Protein AF-A0A397GH03-F1 (afdb_monomer_lite)

pLDDT: mean 83.08, std 18.42, range [28.7, 97.62]

InterPro domains:
  IPR001619 Sec1-like protein [PF00995] (35-137)
  IPR001619 Sec1-like protein [PTHR11679] (26-141)
  IPR036045 Sec1-like superfamily [SSF56815] (15-142)
  IPR043154 Sec1-like, domain 1 [G3DSA:3.40.50.2060] (3-144)

Organism: NCBI:txid1348612

Radius of gyration: 18.85 Å; chains: 1; bounding box: 42×38×73 Å

Structure (mmCIF, N/CA/C/O backbone):
data_AF-A0A397GH03-F1
#
_entry.id   AF-A0A397GH03-F1
#
loop_
_atom_site.group_PDB
_atom_site.id
_atom_site.type_symbol
_atom_site.label_atom_id
_atom_site.label_alt_id
_atom_site.label_comp_id
_atom_site.label_asym_id
_atom_site.label_entity_id
_atom_site.label_seq_id
_atom_site.pdbx_PDB_ins_code
_atom_site.Cartn_x
_atom_site.Cartn_y
_atom_site.Cartn_z
_atom_site.occupancy
_atom_site.B_iso_or_equiv
_atom_site.auth_seq_id
_atom_site.auth_comp_id
_atom_site.auth_asym_id
_atom_site.auth_atom_id
_atom_site.pdbx_PDB_model_num
ATOM 1 N N . MET A 1 1 ? 14.152 -18.387 -52.494 1.00 43.72 1 MET A N 1
ATOM 2 C CA . MET A 1 1 ? 14.933 -18.529 -51.247 1.00 43.72 1 MET A CA 1
ATOM 3 C C . MET A 1 1 ? 15.418 -17.149 -50.838 1.00 43.72 1 MET A C 1
ATOM 5 O O . MET A 1 1 ? 15.854 -16.416 -51.713 1.00 43.72 1 MET A O 1
ATOM 9 N N . ASN A 1 2 ? 15.323 -16.851 -49.538 1.00 43.22 2 ASN A N 1
ATOM 10 C CA . ASN A 1 2 ? 15.754 -15.639 -48.820 1.00 43.22 2 ASN A CA 1
ATOM 11 C C . ASN A 1 2 ? 14.809 -14.429 -48.898 1.00 43.22 2 ASN A C 1
ATOM 13 O O . ASN A 1 2 ? 14.760 -13.742 -49.908 1.00 43.22 2 ASN A O 1
ATOM 17 N N . HIS A 1 3 ? 14.101 -14.147 -47.797 1.00 43.22 3 HIS A N 1
ATOM 18 C CA . HIS A 1 3 ? 14.391 -12.996 -46.924 1.00 43.22 3 HIS A CA 1
ATOM 19 C C . HIS A 1 3 ? 13.318 -12.898 -45.819 1.00 43.22 3 HIS A C 1
ATOM 21 O O . HIS A 1 3 ? 12.361 -12.131 -45.912 1.00 43.22 3 HIS A O 1
ATOM 27 N N . LEU A 1 4 ? 13.471 -13.688 -44.751 1.00 48.03 4 LEU A N 1
ATOM 28 C CA . LEU A 1 4 ? 12.832 -13.369 -43.474 1.00 48.03 4 LEU A CA 1
ATOM 29 C C . LEU A 1 4 ? 13.600 -12.179 -42.892 1.00 48.03 4 LEU A C 1
ATOM 31 O O . LEU A 1 4 ? 14.726 -12.332 -42.423 1.00 48.03 4 LEU A O 1
ATOM 35 N N . GLY A 1 5 ? 13.006 -10.989 -42.972 1.00 44.66 5 GLY A N 1
ATOM 36 C CA . GLY A 1 5 ? 13.469 -9.827 -42.226 1.00 44.66 5 GLY A CA 1
ATOM 37 C C . GLY A 1 5 ? 13.263 -10.096 -40.742 1.00 44.66 5 GLY A C 1
ATOM 38 O O . GLY A 1 5 ? 12.172 -9.898 -40.219 1.00 44.66 5 GLY A O 1
ATOM 39 N N . SER A 1 6 ? 14.302 -10.598 -40.079 1.00 47.41 6 SER A N 1
ATOM 40 C CA . SER A 1 6 ? 14.350 -10.731 -38.629 1.00 47.41 6 SER A CA 1
ATOM 41 C C . SER A 1 6 ? 14.351 -9.334 -38.015 1.00 47.41 6 SER A C 1
ATOM 43 O O . SER A 1 6 ? 15.405 -8.723 -37.841 1.00 47.41 6 SER A O 1
ATOM 45 N N . THR A 1 7 ? 13.177 -8.817 -37.664 1.00 44.91 7 THR A N 1
ATOM 46 C CA . THR A 1 7 ? 13.050 -7.680 -36.751 1.00 44.91 7 THR A CA 1
ATOM 47 C C . THR A 1 7 ? 13.431 -8.148 -35.345 1.00 44.91 7 THR A C 1
ATOM 49 O O . THR A 1 7 ? 12.574 -8.352 -34.490 1.00 44.91 7 THR A O 1
A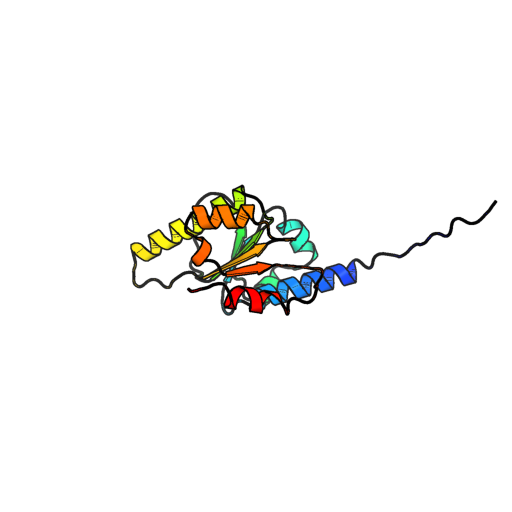TOM 52 N N . ASN A 1 8 ? 14.728 -8.345 -35.097 1.00 52.84 8 ASN A N 1
ATOM 53 C CA . ASN A 1 8 ? 15.263 -8.475 -33.743 1.00 52.84 8 ASN A CA 1
ATOM 54 C C . ASN A 1 8 ? 15.308 -7.078 -33.113 1.00 52.84 8 ASN A C 1
ATOM 56 O O . ASN A 1 8 ? 16.375 -6.508 -32.897 1.00 52.84 8 ASN A O 1
ATOM 60 N N . SER A 1 9 ? 14.138 -6.499 -32.844 1.00 62.84 9 SER A N 1
ATOM 61 C CA . SER A 1 9 ? 14.039 -5.392 -31.900 1.00 62.84 9 SER A CA 1
ATOM 62 C C . SER A 1 9 ? 14.263 -5.981 -30.510 1.00 62.84 9 SER A C 1
ATOM 64 O O . SER A 1 9 ? 13.351 -6.548 -29.906 1.00 62.84 9 SER A O 1
ATOM 66 N N . THR A 1 10 ? 15.500 -5.930 -30.028 1.00 68.81 10 THR A N 1
ATOM 67 C CA . THR A 1 10 ? 15.831 -6.342 -28.667 1.00 68.81 10 THR A CA 1
ATOM 68 C C . THR A 1 10 ? 15.096 -5.426 -27.689 1.00 68.81 10 THR A C 1
ATOM 70 O O . THR A 1 10 ? 15.307 -4.216 -27.655 1.00 68.81 10 THR A O 1
ATOM 73 N N . LEU A 1 11 ? 14.176 -5.993 -26.907 1.00 73.56 11 LEU A N 1
ATOM 74 C CA . LEU A 1 11 ? 13.492 -5.262 -25.843 1.00 73.56 11 LEU A CA 1
ATOM 75 C C . LEU A 1 11 ? 14.515 -4.890 -24.763 1.00 73.56 11 LEU A C 1
ATOM 77 O O . LEU A 1 11 ? 15.105 -5.770 -24.133 1.00 73.56 11 LEU A O 1
ATOM 81 N N . ASN A 1 12 ? 14.725 -3.591 -24.537 1.00 79.94 12 ASN A N 1
ATOM 82 C CA . ASN A 1 12 ? 15.615 -3.114 -23.482 1.00 79.94 12 ASN A CA 1
ATOM 83 C C . ASN A 1 12 ? 14.930 -3.242 -22.111 1.00 79.94 12 ASN A C 1
ATOM 85 O O . ASN A 1 12 ? 14.242 -2.338 -21.633 1.00 79.94 12 ASN A O 1
ATOM 89 N N . VAL A 1 13 ? 15.126 -4.398 -21.476 1.00 83.75 13 VAL A N 1
ATOM 90 C CA . VAL A 1 13 ? 14.592 -4.702 -20.140 1.00 83.75 13 VAL A CA 1
ATOM 91 C C . VAL A 1 13 ? 15.175 -3.770 -19.070 1.00 83.75 13 VAL A C 1
ATOM 93 O O . VAL A 1 13 ? 14.505 -3.495 -18.077 1.00 83.75 13 VAL A O 1
ATOM 96 N N . THR A 1 14 ? 16.384 -3.236 -19.273 1.00 86.38 14 THR A N 1
ATOM 97 C CA . THR A 1 14 ? 17.004 -2.269 -18.355 1.00 86.38 14 THR A CA 1
ATOM 98 C C . THR A 1 14 ? 16.189 -0.985 -18.295 1.00 86.38 14 THR A C 1
ATOM 100 O O . THR A 1 14 ? 15.802 -0.574 -17.205 1.00 86.38 14 THR A O 1
ATOM 103 N N . THR A 1 15 ? 15.808 -0.427 -19.447 1.00 86.94 15 THR A N 1
ATOM 104 C CA . THR A 1 15 ? 14.966 0.778 -19.499 1.00 86.94 15 THR A CA 1
ATOM 105 C C . THR A 1 15 ? 13.609 0.552 -18.833 1.00 86.94 15 THR A C 1
ATOM 107 O O . THR A 1 15 ? 13.132 1.412 -18.097 1.00 86.94 15 THR A O 1
ATOM 110 N N . LEU A 1 16 ? 12.991 -0.620 -19.020 1.00 85.25 16 LEU A N 1
ATOM 111 C CA . LEU A 1 16 ? 11.733 -0.958 -18.340 1.00 85.25 16 LEU A CA 1
ATOM 112 C C . LEU A 1 16 ? 11.896 -1.016 -16.816 1.00 85.25 16 LEU A C 1
ATOM 114 O O . LEU A 1 16 ? 11.037 -0.520 -16.087 1.00 85.25 16 LEU A O 1
ATOM 118 N N . ARG A 1 17 ? 13.001 -1.592 -16.327 1.00 87.19 17 ARG A N 1
ATOM 119 C CA . ARG A 1 17 ? 13.314 -1.623 -14.891 1.00 87.19 17 ARG A CA 1
ATOM 120 C C . ARG A 1 17 ? 13.557 -0.226 -14.335 1.00 87.19 17 ARG A C 1
ATOM 122 O O . ARG A 1 17 ? 13.065 0.072 -13.253 1.00 87.19 17 ARG A O 1
ATOM 129 N N . GLU A 1 18 ? 14.276 0.627 -15.058 1.00 88.56 18 GLU A N 1
ATOM 130 C CA . GLU A 1 18 ? 14.531 2.013 -14.651 1.00 88.56 18 GLU A CA 1
ATOM 131 C C . GLU A 1 18 ? 13.237 2.831 -14.579 1.00 88.56 18 GLU A C 1
ATOM 133 O O . GLU A 1 18 ? 13.017 3.540 -13.597 1.00 88.56 18 GLU A O 1
ATOM 138 N N . LEU A 1 19 ? 12.347 2.681 -15.566 1.00 88.25 19 LEU A N 1
ATOM 139 C CA . LEU A 1 19 ? 11.025 3.312 -15.553 1.00 88.25 19 LEU A CA 1
ATOM 140 C C . LEU A 1 19 ? 10.191 2.830 -14.364 1.00 88.25 19 LEU A C 1
ATOM 142 O O . LEU A 1 19 ? 9.667 3.648 -13.613 1.00 88.25 19 LEU A O 1
ATOM 146 N N . ALA A 1 20 ? 10.117 1.516 -14.142 1.00 88.06 20 ALA A N 1
ATOM 147 C CA . ALA A 1 20 ? 9.364 0.962 -13.022 1.00 88.06 20 ALA A CA 1
ATOM 148 C C . ALA A 1 20 ? 9.938 1.390 -11.664 1.00 88.06 20 ALA A C 1
ATOM 150 O O . ALA A 1 20 ? 9.177 1.702 -10.749 1.00 88.06 20 ALA A O 1
ATOM 151 N N . ARG A 1 21 ? 11.271 1.456 -11.537 1.00 90.50 21 ARG A N 1
ATOM 152 C CA . ARG A 1 21 ? 11.940 1.955 -10.331 1.00 90.50 21 ARG A CA 1
ATOM 153 C C . ARG A 1 21 ? 11.576 3.412 -10.076 1.00 90.50 21 ARG A C 1
ATOM 155 O O . ARG A 1 21 ? 11.206 3.739 -8.957 1.00 90.50 21 ARG A O 1
ATOM 162 N N . LYS A 1 22 ? 11.644 4.259 -11.103 1.00 90.56 22 LYS A N 1
ATOM 163 C CA . LYS A 1 22 ? 11.319 5.685 -10.997 1.00 90.56 22 LYS A CA 1
ATOM 164 C C . LYS A 1 22 ? 9.860 5.923 -10.605 1.00 90.56 22 LYS A C 1
ATOM 166 O O . LYS A 1 22 ? 9.586 6.785 -9.775 1.00 90.56 22 LYS A O 1
ATOM 171 N N . GLU A 1 23 ? 8.930 5.173 -11.190 1.00 89.19 23 GLU A N 1
ATOM 172 C CA . GLU A 1 23 ? 7.509 5.266 -10.835 1.00 89.19 23 GLU A CA 1
ATOM 173 C C . GLU A 1 23 ? 7.266 4.786 -9.397 1.00 89.19 23 GLU A C 1
ATOM 175 O O . GLU A 1 23 ? 6.565 5.453 -8.639 1.00 89.19 23 GLU A O 1
ATOM 180 N N . LEU A 1 24 ? 7.907 3.687 -8.979 1.00 90.69 24 LEU A N 1
ATOM 181 C CA . LEU A 1 24 ? 7.832 3.210 -7.598 1.00 90.69 24 LEU A CA 1
ATOM 182 C C . LEU A 1 24 ? 8.345 4.259 -6.605 1.00 90.69 24 LEU A C 1
ATOM 184 O O . LEU A 1 24 ? 7.648 4.568 -5.643 1.00 90.69 24 LEU A O 1
ATOM 188 N N . THR A 1 25 ? 9.532 4.826 -6.832 1.00 92.44 25 THR A N 1
ATOM 189 C CA . THR A 1 25 ? 10.090 5.850 -5.937 1.00 92.44 25 THR A CA 1
ATOM 190 C C . THR A 1 25 ? 9.225 7.106 -5.926 1.00 92.44 25 THR A C 1
ATOM 192 O O . THR A 1 25 ? 8.951 7.638 -4.859 1.00 92.44 25 THR A O 1
ATOM 195 N N . SER A 1 26 ? 8.687 7.520 -7.081 1.00 90.56 26 SER A N 1
ATOM 196 C CA . SER A 1 26 ? 7.752 8.650 -7.162 1.00 90.56 26 SER A CA 1
ATOM 197 C C . SER A 1 26 ? 6.479 8.420 -6.346 1.00 90.56 26 SER A C 1
ATOM 199 O O . SER A 1 26 ? 5.942 9.367 -5.773 1.00 90.56 26 SER A O 1
ATOM 201 N N . VAL A 1 27 ? 5.977 7.185 -6.304 1.00 89.88 27 VAL A N 1
ATOM 202 C CA . VAL A 1 27 ? 4.829 6.817 -5.471 1.00 89.88 27 VAL A CA 1
ATOM 203 C C . VAL A 1 27 ? 5.177 6.882 -3.992 1.00 89.88 27 VAL A C 1
ATOM 205 O O . VAL A 1 27 ? 4.421 7.471 -3.222 1.00 89.88 27 VAL A O 1
ATOM 208 N N . LEU A 1 28 ? 6.323 6.337 -3.591 1.00 92.88 28 LEU A N 1
ATOM 209 C CA . LEU A 1 28 ? 6.756 6.397 -2.196 1.00 92.88 28 LEU A CA 1
ATOM 210 C C . LEU A 1 28 ? 6.976 7.849 -1.742 1.00 92.88 28 LEU A C 1
ATOM 212 O O . LEU A 1 28 ? 6.506 8.220 -0.671 1.00 92.88 28 LEU A O 1
ATOM 216 N N . ASP A 1 29 ? 7.581 8.685 -2.588 1.00 92.88 29 ASP A N 1
ATOM 217 C CA . ASP A 1 29 ? 7.846 10.102 -2.307 1.00 92.88 29 ASP A CA 1
ATOM 218 C C . ASP A 1 29 ? 6.585 10.975 -2.271 1.00 92.88 29 ASP A C 1
ATOM 220 O O . ASP A 1 29 ? 6.590 12.047 -1.658 1.00 92.88 29 ASP A O 1
ATOM 224 N N . SER A 1 30 ? 5.488 10.531 -2.901 1.00 88.94 30 SER A N 1
ATOM 225 C CA . SER A 1 30 ? 4.203 11.244 -2.851 1.00 88.94 30 SER A CA 1
ATOM 226 C C . SER A 1 30 ? 3.630 11.322 -1.432 1.00 88.94 30 SER A C 1
ATOM 228 O O . SER A 1 30 ? 2.884 12.248 -1.111 1.00 88.94 30 SER A O 1
ATOM 230 N N . VAL A 1 31 ? 4.041 10.397 -0.562 1.00 90.12 31 VAL A N 1
ATOM 231 C CA . VAL A 1 31 ? 3.642 10.331 0.840 1.00 90.12 31 VAL A CA 1
ATOM 232 C C . VAL A 1 31 ? 4.847 10.682 1.703 1.00 90.12 31 VAL A C 1
ATOM 234 O O . VAL A 1 31 ? 5.868 9.998 1.695 1.00 90.12 31 VAL A O 1
ATOM 237 N N . ARG A 1 32 ? 4.760 11.744 2.501 1.00 90.25 32 ARG A N 1
ATOM 238 C CA . ARG A 1 32 ? 5.890 12.186 3.337 1.00 90.25 32 ARG A CA 1
ATOM 239 C C . ARG A 1 32 ? 5.997 11.366 4.627 1.00 90.25 32 ARG A C 1
ATOM 241 O O . ARG A 1 32 ? 5.044 10.731 5.057 1.00 90.25 32 ARG A O 1
ATOM 248 N N . GLY A 1 33 ? 7.173 11.378 5.254 1.00 93.38 33 GLY A N 1
ATOM 249 C CA . GLY A 1 33 ? 7.393 10.774 6.575 1.00 93.38 33 GLY A CA 1
ATOM 250 C C . GLY A 1 33 ? 7.598 9.256 6.568 1.00 93.38 33 GLY A C 1
ATOM 251 O O . GLY A 1 33 ? 7.867 8.651 5.533 1.00 93.38 33 GLY A O 1
ATOM 252 N N . LYS A 1 34 ? 7.505 8.640 7.748 1.00 96.25 34 LYS A N 1
ATOM 253 C CA . LYS A 1 34 ? 7.666 7.192 7.938 1.00 96.25 34 LYS A CA 1
ATOM 254 C C . LYS A 1 34 ? 6.388 6.474 7.528 1.00 96.25 34 LYS A C 1
ATOM 256 O O . LYS A 1 34 ? 5.306 6.874 7.958 1.00 96.25 34 LYS A O 1
ATOM 261 N N . LYS A 1 35 ? 6.503 5.431 6.710 1.00 96.25 35 LYS A N 1
ATOM 262 C CA . LYS A 1 35 ? 5.340 4.726 6.161 1.00 96.25 35 LYS A CA 1
ATOM 263 C C . LYS A 1 35 ? 5.478 3.212 6.212 1.00 96.25 35 LYS A C 1
ATOM 265 O O . LYS A 1 35 ? 6.580 2.662 6.154 1.00 96.25 35 LYS A O 1
ATOM 270 N N . CYS A 1 36 ? 4.330 2.561 6.326 1.00 97.25 36 CYS A N 1
ATOM 271 C CA . CYS A 1 36 ? 4.165 1.124 6.209 1.00 97.25 36 CYS A CA 1
ATOM 272 C C . CYS A 1 36 ? 3.768 0.789 4.770 1.00 97.25 36 CYS A C 1
ATOM 274 O O . CYS A 1 36 ? 2.812 1.357 4.242 1.00 97.25 36 CYS A O 1
ATOM 276 N N . LEU A 1 37 ? 4.491 -0.126 4.134 1.00 96.75 37 LEU A N 1
ATOM 277 C CA . LEU A 1 37 ? 4.185 -0.596 2.788 1.00 96.75 37 LEU A CA 1
ATOM 278 C C . LEU A 1 37 ? 3.488 -1.958 2.861 1.00 96.75 37 LEU A C 1
ATOM 280 O O . LEU A 1 37 ? 4.072 -2.934 3.322 1.00 96.75 37 LEU A O 1
ATOM 284 N N . VAL A 1 38 ? 2.257 -2.042 2.375 1.00 96.94 38 VAL A N 1
ATOM 285 C CA . VAL A 1 38 ? 1.458 -3.268 2.325 1.00 96.94 38 VAL A CA 1
ATOM 286 C C . VAL A 1 38 ? 1.393 -3.760 0.878 1.00 96.94 38 VAL A C 1
ATOM 288 O O . VAL A 1 38 ? 0.850 -3.085 0.003 1.00 96.94 38 VAL A O 1
ATOM 291 N N . LEU A 1 39 ? 1.968 -4.930 0.602 1.00 95.31 39 LEU A N 1
ATOM 292 C CA . LEU A 1 39 ? 2.161 -5.453 -0.755 1.00 95.31 39 LEU A CA 1
ATOM 293 C C . LEU A 1 39 ? 1.325 -6.700 -1.029 1.00 95.31 39 LEU A C 1
ATOM 295 O O . LEU A 1 39 ? 1.288 -7.626 -0.223 1.00 95.31 39 LEU A O 1
ATOM 299 N N . ASP A 1 40 ? 0.753 -6.791 -2.228 1.00 94.75 40 ASP A N 1
ATOM 300 C CA . ASP A 1 40 ? 0.292 -8.072 -2.776 1.00 94.75 40 ASP A CA 1
ATOM 301 C C . ASP A 1 40 ? 1.471 -9.071 -2.833 1.00 94.75 40 ASP A C 1
ATOM 303 O O . ASP A 1 40 ? 2.492 -8.772 -3.468 1.00 94.75 40 ASP A O 1
ATOM 307 N N . PRO A 1 41 ? 1.342 -10.271 -2.230 1.00 93.75 41 PRO A N 1
ATOM 308 C CA . PRO A 1 41 ? 2.387 -11.297 -2.245 1.00 93.75 41 PRO A CA 1
ATOM 309 C C . PRO A 1 41 ? 2.892 -11.675 -3.643 1.00 93.75 41 PRO A C 1
ATOM 311 O O . PRO A 1 41 ? 4.036 -12.082 -3.806 1.00 93.75 41 PRO A O 1
ATOM 314 N N . ASN A 1 42 ? 2.057 -11.541 -4.674 1.00 91.00 42 ASN A N 1
ATOM 315 C CA . ASN A 1 42 ? 2.426 -11.867 -6.051 1.00 91.00 42 ASN A CA 1
ATOM 316 C C . ASN A 1 42 ? 3.131 -10.708 -6.770 1.00 91.00 42 ASN A C 1
ATOM 318 O O . ASN A 1 42 ? 3.708 -10.918 -7.835 1.00 91.00 42 ASN A O 1
ATOM 322 N N . ILE A 1 43 ? 3.076 -9.490 -6.222 1.00 87.62 43 ILE A N 1
ATOM 323 C CA . ILE A 1 43 ? 3.824 -8.332 -6.731 1.00 87.62 43 ILE A CA 1
ATOM 324 C C . ILE A 1 43 ? 5.212 -8.265 -6.090 1.00 87.62 43 ILE A C 1
ATOM 326 O O . ILE A 1 43 ? 6.143 -7.788 -6.733 1.00 87.62 43 ILE A O 1
ATOM 330 N N . SER A 1 44 ? 5.383 -8.764 -4.864 1.00 87.62 44 SER A N 1
ATOM 331 C CA . SER A 1 44 ? 6.646 -8.637 -4.126 1.00 87.62 44 SER A CA 1
ATOM 332 C C . SER A 1 44 ? 7.846 -9.245 -4.856 1.00 87.62 44 SER A C 1
ATOM 334 O O . SER A 1 44 ? 8.910 -8.632 -4.891 1.00 87.62 44 SER A O 1
ATOM 336 N N . SER A 1 45 ? 7.669 -10.399 -5.506 1.00 89.06 45 SER A N 1
ATOM 337 C CA . SER A 1 45 ? 8.729 -11.047 -6.286 1.00 89.06 45 SER A CA 1
ATOM 338 C C . SER A 1 45 ? 9.123 -10.244 -7.540 1.00 89.06 45 SER A C 1
ATOM 340 O O . SER A 1 45 ? 10.308 -9.967 -7.717 1.00 89.06 45 SER A O 1
ATOM 342 N N . PRO A 1 46 ? 8.190 -9.786 -8.397 1.00 88.38 46 PRO A N 1
ATOM 343 C CA . PRO A 1 46 ? 8.517 -8.821 -9.448 1.00 88.38 46 PRO A CA 1
ATOM 344 C C . PRO A 1 46 ? 9.148 -7.523 -8.922 1.00 88.38 46 PRO A C 1
ATOM 346 O O . PRO A 1 46 ? 10.081 -7.001 -9.533 1.00 88.38 46 PRO A O 1
ATOM 349 N N . LEU A 1 47 ? 8.668 -7.012 -7.786 1.00 86.88 47 LEU A N 1
ATOM 350 C CA . LEU A 1 47 ? 9.157 -5.775 -7.179 1.00 86.88 47 LEU A CA 1
ATOM 351 C C . LEU A 1 47 ? 10.613 -5.902 -6.721 1.00 86.88 47 LEU A C 1
ATOM 353 O O . LEU A 1 47 ? 11.390 -4.972 -6.930 1.00 86.88 47 LEU A O 1
ATOM 357 N N . SER A 1 48 ? 11.013 -7.059 -6.184 1.00 88.44 48 SER A N 1
ATOM 358 C CA . SER A 1 48 ? 12.389 -7.295 -5.732 1.00 88.44 48 SER A CA 1
ATOM 359 C C . SER A 1 48 ? 13.411 -7.289 -6.874 1.00 88.44 48 SER A C 1
ATOM 361 O O . SER A 1 48 ? 14.600 -7.111 -6.633 1.00 88.44 48 SER A O 1
ATOM 363 N N . LEU A 1 49 ? 12.973 -7.471 -8.127 1.00 88.12 49 LEU A N 1
ATOM 364 C CA . LEU A 1 49 ? 13.831 -7.328 -9.313 1.00 88.12 49 LEU A CA 1
ATOM 365 C C . LEU A 1 49 ? 14.071 -5.860 -9.698 1.00 88.12 49 LEU A C 1
ATOM 367 O O . LEU A 1 49 ? 14.950 -5.569 -10.513 1.00 88.12 49 LEU A O 1
ATOM 371 N N . ILE A 1 50 ? 13.256 -4.949 -9.168 1.00 87.50 50 ILE A N 1
ATOM 372 C CA . ILE A 1 50 ? 13.234 -3.527 -9.520 1.00 87.50 50 ILE A CA 1
ATOM 373 C C . ILE A 1 50 ? 13.823 -2.693 -8.379 1.00 87.50 50 ILE A C 1
ATOM 375 O O . ILE A 1 50 ? 14.589 -1.762 -8.645 1.00 87.50 50 ILE A O 1
ATOM 379 N N . ALA A 1 51 ? 13.502 -3.040 -7.132 1.00 88.06 51 ALA A N 1
ATOM 380 C CA . ALA A 1 51 ? 13.861 -2.300 -5.933 1.00 88.06 51 ALA A CA 1
ATOM 381 C C . ALA A 1 51 ? 14.314 -3.232 -4.805 1.00 88.06 51 ALA A C 1
ATOM 383 O O . ALA A 1 51 ? 13.626 -4.184 -4.440 1.00 88.06 51 ALA A O 1
ATOM 384 N N . GLU A 1 52 ? 15.464 -2.908 -4.225 1.00 91.00 52 GLU A N 1
ATOM 385 C CA . GLU A 1 52 ? 15.933 -3.513 -2.983 1.00 91.00 52 GLU A CA 1
ATOM 386 C C . GLU A 1 52 ? 15.268 -2.842 -1.776 1.00 91.00 52 GLU A C 1
ATOM 388 O O . GLU A 1 52 ? 14.801 -1.704 -1.850 1.00 91.00 52 GLU A O 1
ATOM 393 N N . PHE A 1 53 ? 15.268 -3.521 -0.629 1.00 89.06 53 PHE A N 1
ATOM 394 C CA . PHE A 1 53 ? 14.706 -2.967 0.605 1.00 89.06 53 PHE A CA 1
ATOM 395 C C . PHE A 1 53 ? 15.416 -1.681 1.068 1.00 89.06 53 PHE A C 1
ATOM 397 O O . PHE A 1 53 ? 14.782 -0.814 1.662 1.00 89.06 53 PHE A O 1
ATOM 404 N N . SER A 1 54 ? 16.713 -1.538 0.776 1.00 93.50 54 SER A N 1
ATOM 405 C CA . SER A 1 54 ? 17.489 -0.309 1.001 1.00 93.50 54 SER A CA 1
ATOM 406 C C . SER A 1 54 ? 16.851 0.891 0.302 1.00 93.50 54 SER A C 1
ATOM 408 O O . SER A 1 54 ? 16.541 1.874 0.962 1.00 93.50 54 SER A O 1
ATOM 410 N N . LEU A 1 55 ? 16.536 0.754 -0.990 1.00 93.56 55 LEU A N 1
ATOM 411 C CA . LEU A 1 55 ? 15.845 1.786 -1.760 1.00 93.56 55 LEU A CA 1
ATOM 412 C C . LEU A 1 55 ? 14.493 2.138 -1.125 1.00 93.56 55 LEU A C 1
ATOM 414 O O . LEU A 1 55 ? 14.183 3.308 -0.947 1.00 93.56 55 LEU A O 1
ATOM 418 N N . LEU A 1 56 ? 13.688 1.141 -0.742 1.00 94.75 56 LEU A N 1
ATOM 419 C CA . LEU A 1 56 ? 12.391 1.400 -0.099 1.00 94.75 56 LEU A CA 1
ATOM 420 C C . LEU A 1 56 ? 12.554 2.208 1.200 1.00 94.75 56 LEU A C 1
ATOM 422 O O . LEU A 1 56 ? 11.794 3.146 1.448 1.00 94.75 56 LEU A O 1
ATOM 426 N N . ARG A 1 57 ? 13.565 1.866 2.005 1.00 95.38 57 ARG A N 1
ATOM 427 C CA . ARG A 1 57 ? 13.886 2.559 3.257 1.00 95.38 57 ARG A CA 1
ATOM 428 C C . ARG A 1 57 ? 14.342 3.997 3.021 1.00 95.38 57 ARG A C 1
ATOM 430 O O . ARG A 1 57 ? 13.899 4.882 3.750 1.00 95.38 57 ARG A O 1
ATOM 437 N N . ASP A 1 58 ? 15.169 4.233 2.006 1.00 95.69 58 ASP A N 1
ATOM 438 C CA . ASP A 1 58 ? 15.627 5.578 1.631 1.00 95.69 58 ASP A CA 1
ATOM 439 C C . ASP A 1 58 ? 14.447 6.492 1.253 1.00 95.69 58 ASP A C 1
ATOM 441 O O . ASP A 1 58 ? 14.481 7.694 1.506 1.00 95.69 58 ASP A O 1
ATOM 445 N N . HIS A 1 59 ? 13.358 5.901 0.749 1.00 96.19 59 HIS A N 1
ATOM 446 C CA . HIS A 1 59 ? 12.086 6.568 0.453 1.00 96.19 59 HIS A CA 1
ATOM 447 C C . HIS A 1 59 ? 11.052 6.476 1.603 1.00 96.19 59 HIS A C 1
ATOM 449 O O . HIS A 1 59 ? 9.845 6.629 1.403 1.00 96.19 59 HIS A O 1
ATOM 455 N N . GLY A 1 60 ? 11.509 6.241 2.839 1.00 95.44 60 GLY A N 1
ATOM 456 C CA . GLY A 1 60 ? 10.711 6.367 4.064 1.00 95.44 60 GLY A CA 1
ATOM 457 C C . GLY A 1 60 ? 9.908 5.130 4.480 1.00 95.44 60 GLY A C 1
ATOM 458 O O . GLY A 1 60 ? 9.143 5.215 5.446 1.00 95.44 60 GLY A O 1
ATOM 459 N N . VAL A 1 61 ? 10.055 3.993 3.791 1.00 97.00 61 VAL A N 1
ATOM 460 C CA . VAL A 1 61 ? 9.407 2.730 4.184 1.00 97.00 61 VAL A CA 1
ATOM 461 C C . VAL A 1 61 ? 10.136 2.121 5.383 1.00 97.00 61 VAL A C 1
ATOM 463 O O . VAL A 1 61 ? 11.282 1.692 5.271 1.00 97.00 61 VAL A O 1
ATOM 466 N N . GLU A 1 62 ? 9.467 2.043 6.533 1.00 96.25 62 GLU A N 1
ATOM 467 C CA . GLU A 1 62 ? 10.049 1.432 7.741 1.00 96.25 62 GLU A CA 1
ATOM 468 C C . GLU A 1 62 ? 9.664 -0.036 7.905 1.00 96.25 62 GLU A C 1
ATOM 470 O O . GLU A 1 62 ? 10.479 -0.851 8.342 1.00 96.25 62 GLU A O 1
ATOM 475 N N . LYS A 1 63 ? 8.427 -0.378 7.532 1.00 95.50 63 LYS A N 1
ATOM 476 C CA . LYS A 1 63 ? 7.880 -1.733 7.622 1.00 95.50 63 LYS A CA 1
ATOM 477 C C . LYS A 1 63 ? 7.237 -2.130 6.305 1.00 95.50 63 LYS A C 1
ATOM 479 O O . LYS A 1 63 ? 6.610 -1.305 5.642 1.00 95.50 63 LYS A O 1
ATOM 484 N N . VAL A 1 64 ? 7.391 -3.402 5.949 1.00 94.50 64 VAL A N 1
ATOM 485 C CA . VAL A 1 64 ? 6.729 -4.013 4.795 1.00 94.50 64 VAL A CA 1
ATOM 486 C C . VAL A 1 64 ? 5.889 -5.179 5.293 1.00 94.50 64 VAL A C 1
ATOM 488 O O . VAL A 1 64 ? 6.410 -6.072 5.958 1.00 94.50 64 VAL A O 1
ATOM 491 N N . HIS A 1 65 ? 4.605 -5.175 4.955 1.00 95.88 65 HIS A N 1
ATOM 492 C CA . HIS A 1 65 ? 3.665 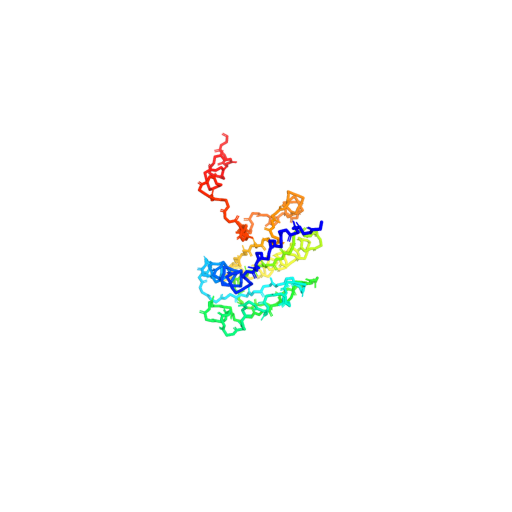-6.249 5.251 1.00 95.88 65 HIS A CA 1
ATOM 493 C C . HIS A 1 65 ? 3.109 -6.825 3.954 1.00 95.88 65 HIS A C 1
ATOM 495 O O . HIS A 1 65 ? 3.023 -6.144 2.932 1.00 95.88 65 HIS A O 1
ATOM 501 N N . TYR A 1 66 ? 2.700 -8.087 4.002 1.00 95.81 66 TYR A N 1
ATOM 502 C CA . TYR A 1 66 ? 1.923 -8.674 2.924 1.00 95.81 66 TYR A CA 1
ATOM 503 C C . TYR A 1 66 ? 0.437 -8.435 3.133 1.00 95.81 66 TYR A C 1
ATOM 505 O O . TYR A 1 66 ? -0.065 -8.490 4.254 1.00 95.81 66 TYR A O 1
ATOM 513 N N . LEU A 1 67 ? -0.264 -8.186 2.031 1.00 96.19 67 LEU A N 1
ATOM 514 C CA . LEU A 1 67 ? -1.704 -8.037 2.026 1.00 96.19 67 LEU A CA 1
ATOM 515 C C . LEU A 1 67 ? -2.359 -9.403 2.238 1.00 96.19 67 LEU A C 1
ATOM 517 O O . LEU A 1 67 ? -2.306 -10.277 1.370 1.00 96.19 67 LEU A O 1
ATOM 521 N N . GLN A 1 68 ? -2.980 -9.556 3.399 1.00 95.44 68 GLN A N 1
ATOM 522 C CA . GLN A 1 68 ? -3.642 -10.770 3.854 1.00 95.44 68 GLN A CA 1
ATOM 523 C C . GLN A 1 68 ? -4.864 -10.414 4.705 1.00 95.44 68 GLN A C 1
ATOM 525 O O . GLN A 1 68 ? -5.036 -9.260 5.096 1.00 95.44 68 GLN A O 1
ATOM 530 N N . GLN A 1 69 ? -5.700 -11.414 4.969 1.00 94.44 69 GLN A N 1
ATOM 531 C CA . GLN A 1 69 ? -6.854 -11.285 5.855 1.00 94.44 69 GLN A CA 1
ATOM 532 C C . GLN A 1 69 ? -6.426 -11.041 7.310 1.00 94.44 69 GLN A C 1
ATOM 534 O O . GLN A 1 69 ? -5.375 -11.535 7.728 1.00 94.44 69 GLN A O 1
ATOM 539 N N . GLY A 1 70 ? -7.270 -10.350 8.081 1.00 91.31 70 GLY A N 1
ATOM 540 C CA . GLY A 1 70 ? -7.023 -10.030 9.487 1.00 91.31 70 GLY A CA 1
ATOM 541 C C . GLY A 1 70 ? -6.282 -8.704 9.681 1.00 91.31 70 GLY A C 1
ATOM 542 O O . GLY A 1 70 ? -5.820 -8.116 8.705 1.00 91.31 70 GLY A O 1
ATOM 543 N N . PRO A 1 71 ? -6.169 -8.212 10.925 1.00 89.88 71 PRO A N 1
ATOM 544 C CA . PRO A 1 71 ? -5.681 -6.866 11.207 1.00 89.88 71 PRO A CA 1
ATOM 545 C C . PRO A 1 71 ? -4.193 -6.684 10.890 1.00 89.88 71 PRO A C 1
ATOM 547 O O . PRO A 1 71 ? -3.384 -7.607 11.012 1.00 89.88 71 PRO A O 1
ATOM 550 N N . ILE A 1 72 ? -3.818 -5.457 10.517 1.00 92.38 72 ILE A N 1
ATOM 551 C CA 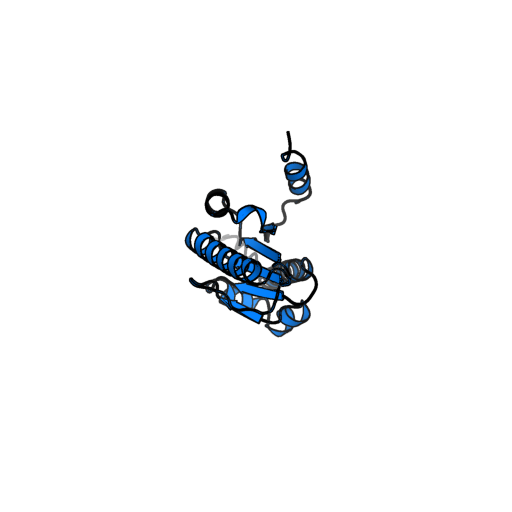. ILE A 1 72 ? -2.416 -5.038 10.423 1.00 92.38 72 ILE A CA 1
ATOM 552 C C . ILE A 1 72 ? -2.071 -4.224 11.664 1.00 92.38 72 ILE A C 1
ATOM 554 O O . ILE A 1 72 ? -2.460 -3.065 11.791 1.00 92.38 72 ILE A O 1
ATOM 558 N N . GLU A 1 73 ? -1.278 -4.813 12.550 1.00 89.38 73 GLU A N 1
ATOM 559 C CA . GLU A 1 73 ? -0.727 -4.113 13.706 1.00 89.38 73 GLU A CA 1
ATOM 560 C C . GLU A 1 73 ? 0.494 -3.291 13.281 1.00 89.38 73 GLU A C 1
ATOM 562 O O . GLU A 1 73 ? 1.538 -3.827 12.893 1.00 89.38 73 GLU A O 1
ATOM 567 N N . THR A 1 74 ? 0.363 -1.967 13.320 1.00 90.94 74 THR A N 1
ATOM 568 C CA . THR A 1 74 ? 1.460 -1.047 13.020 1.00 90.94 74 THR A CA 1
ATOM 569 C C . THR A 1 74 ? 1.290 0.267 13.770 1.00 90.94 74 THR A C 1
ATOM 571 O O . THR A 1 74 ? 0.217 0.869 13.782 1.00 90.94 74 THR A O 1
ATOM 574 N N . GLU A 1 75 ? 2.382 0.750 14.355 1.00 91.31 75 GLU A N 1
ATOM 575 C CA . GLU A 1 75 ? 2.485 2.083 14.949 1.00 91.31 75 GLU A CA 1
ATOM 576 C C . GLU A 1 75 ? 2.581 3.198 13.893 1.00 91.31 75 GLU A C 1
ATOM 578 O O . GLU A 1 75 ? 2.440 4.383 14.206 1.00 91.31 75 GLU A O 1
ATOM 583 N N . LEU A 1 76 ? 2.834 2.830 12.632 1.00 94.44 76 LEU A N 1
ATOM 584 C CA . LEU A 1 76 ? 2.968 3.767 11.523 1.00 94.44 76 LEU A CA 1
ATOM 585 C C . LEU A 1 76 ? 1.586 4.225 11.064 1.00 94.44 76 LEU A C 1
ATOM 587 O O . LEU A 1 76 ? 0.786 3.430 10.580 1.00 94.44 76 LEU A O 1
ATOM 591 N N . ARG A 1 77 ? 1.340 5.533 11.157 1.00 94.00 77 ARG A N 1
ATOM 592 C CA . ARG A 1 77 ? 0.056 6.149 10.793 1.00 94.00 77 ARG A CA 1
ATOM 593 C C . ARG A 1 77 ? -0.111 6.392 9.293 1.00 94.00 77 ARG A C 1
ATOM 595 O O . ARG A 1 77 ? -1.167 6.826 8.870 1.00 94.00 77 ARG A O 1
ATOM 602 N N . SER A 1 78 ? 0.904 6.103 8.485 1.00 96.12 78 SER A N 1
ATOM 603 C CA . SER A 1 78 ? 0.847 6.236 7.030 1.00 96.12 78 SER A CA 1
ATOM 604 C C . SER A 1 78 ? 1.009 4.868 6.378 1.00 96.12 78 SER A C 1
ATOM 606 O O . SER A 1 78 ? 2.047 4.220 6.551 1.00 96.12 78 SER A O 1
ATOM 608 N N . LEU A 1 79 ? -0.018 4.420 5.655 1.00 97.00 79 LEU A N 1
ATOM 609 C CA . LEU A 1 79 ? -0.052 3.129 4.976 1.00 97.00 79 LEU A CA 1
ATOM 610 C C . LEU A 1 79 ? -0.131 3.330 3.462 1.00 97.00 79 LEU A C 1
ATOM 612 O O . LEU A 1 79 ? -0.967 4.077 2.951 1.00 97.00 79 LEU A O 1
ATOM 616 N N . ILE A 1 80 ? 0.732 2.619 2.742 1.00 96.38 80 ILE A N 1
ATOM 617 C CA . ILE A 1 80 ? 0.707 2.522 1.284 1.00 96.38 80 ILE A CA 1
ATOM 618 C C . ILE A 1 80 ? 0.385 1.084 0.904 1.00 96.38 80 ILE A C 1
ATOM 620 O O . ILE A 1 80 ? 1.185 0.185 1.139 1.00 96.38 80 ILE A O 1
ATOM 624 N N . TYR A 1 81 ? -0.751 0.876 0.256 1.00 96.25 81 TYR A N 1
ATOM 625 C CA . TYR A 1 81 ? -1.152 -0.396 -0.324 1.00 96.25 81 TYR A CA 1
ATOM 626 C C . TYR A 1 81 ? -0.768 -0.435 -1.802 1.00 96.25 81 TYR A C 1
ATOM 628 O O . TYR A 1 81 ? -1.153 0.446 -2.569 1.00 96.25 81 TYR A O 1
ATOM 636 N N . ILE A 1 82 ? -0.053 -1.477 -2.225 1.00 94.31 82 ILE A N 1
ATOM 637 C CA . ILE A 1 82 ? 0.207 -1.759 -3.642 1.00 94.31 82 ILE A CA 1
ATOM 638 C C . ILE A 1 82 ? -0.308 -3.160 -3.952 1.00 94.31 82 ILE A C 1
ATOM 640 O O . ILE A 1 82 ? 0.269 -4.162 -3.516 1.00 94.31 82 ILE A O 1
ATOM 644 N N . CYS A 1 83 ? -1.394 -3.248 -4.718 1.00 94.94 83 CYS A N 1
ATOM 645 C CA . CYS A 1 83 ? -2.007 -4.533 -5.042 1.00 94.94 83 CYS A CA 1
ATOM 646 C C . CYS A 1 83 ? -2.627 -4.579 -6.441 1.00 94.94 83 CYS A C 1
ATOM 648 O O . CYS A 1 83 ? -2.893 -3.560 -7.085 1.00 94.94 83 CYS A O 1
ATOM 650 N N . ARG A 1 84 ? -2.892 -5.798 -6.921 1.00 93.44 84 ARG A N 1
ATOM 651 C CA . ARG A 1 84 ? -3.726 -5.996 -8.114 1.00 93.44 84 ARG A CA 1
ATOM 652 C C . ARG A 1 84 ? -5.191 -5.667 -7.799 1.00 93.44 84 ARG A C 1
ATOM 654 O O . ARG A 1 84 ? -5.613 -5.829 -6.653 1.00 93.44 84 ARG A O 1
ATOM 661 N N . PRO A 1 85 ? -5.999 -5.248 -8.789 1.00 92.81 85 PRO A N 1
ATOM 662 C CA . PRO A 1 85 ? -7.422 -4.967 -8.597 1.00 92.81 85 PRO A CA 1
ATOM 663 C C . PRO A 1 85 ? -8.225 -6.270 -8.434 1.00 92.81 85 PRO A C 1
ATOM 665 O O . PRO A 1 85 ? -8.871 -6.743 -9.369 1.00 92.81 85 PRO A O 1
ATOM 668 N N . GLN A 1 86 ? -8.160 -6.880 -7.251 1.00 94.88 86 GLN A N 1
ATOM 669 C CA . GLN A 1 86 ? -8.910 -8.086 -6.900 1.00 94.88 86 GLN A CA 1
ATOM 670 C C . GLN A 1 86 ? -9.888 -7.796 -5.762 1.00 94.88 86 GLN A C 1
ATOM 672 O O . GLN A 1 86 ? -9.543 -7.122 -4.795 1.00 94.88 86 GLN A O 1
ATOM 677 N N . LEU A 1 87 ? -11.096 -8.359 -5.845 1.00 95.56 87 LEU A N 1
ATOM 678 C CA . LEU A 1 87 ? -12.151 -8.124 -4.851 1.00 95.56 87 LEU A CA 1
ATOM 679 C C . LEU A 1 87 ? -11.747 -8.587 -3.448 1.00 95.56 87 LEU A C 1
ATOM 681 O O . LEU A 1 87 ? -12.067 -7.919 -2.473 1.00 95.56 87 LEU A O 1
ATOM 685 N N . GLN A 1 88 ? -11.007 -9.696 -3.345 1.00 96.19 88 GLN A N 1
ATOM 686 C CA . GLN A 1 88 ? -10.502 -10.196 -2.063 1.00 96.19 88 GLN A CA 1
ATOM 687 C C . GLN A 1 88 ? -9.612 -9.170 -1.350 1.00 96.19 88 GLN A C 1
ATOM 689 O O . GLN A 1 88 ? -9.756 -8.956 -0.155 1.00 96.19 88 GLN A O 1
ATOM 694 N N . TYR A 1 89 ? -8.759 -8.469 -2.098 1.00 96.56 89 TYR A N 1
ATOM 695 C CA . TYR A 1 89 ? -7.866 -7.460 -1.543 1.00 96.56 89 TYR A CA 1
ATOM 696 C C . TYR A 1 89 ? -8.619 -6.221 -1.086 1.00 96.56 89 TYR A C 1
ATOM 698 O O . TYR A 1 89 ? -8.241 -5.632 -0.084 1.00 96.56 89 TYR A O 1
ATOM 706 N N . MET A 1 90 ? -9.711 -5.859 -1.763 1.00 96.88 90 MET A N 1
ATOM 707 C CA . MET A 1 90 ? -10.551 -4.745 -1.317 1.00 96.88 90 MET A CA 1
ATOM 708 C C . MET A 1 90 ? -11.225 -5.068 0.015 1.00 96.88 90 MET A C 1
ATOM 710 O O . MET A 1 90 ? -11.300 -4.206 0.881 1.00 96.88 90 MET A O 1
ATOM 714 N N . LYS A 1 91 ? -11.649 -6.326 0.202 1.00 96.50 91 LYS A N 1
ATOM 715 C CA . LYS A 1 91 ? -12.205 -6.796 1.476 1.00 96.50 91 LYS A CA 1
ATOM 716 C C . LYS A 1 91 ? -11.166 -6.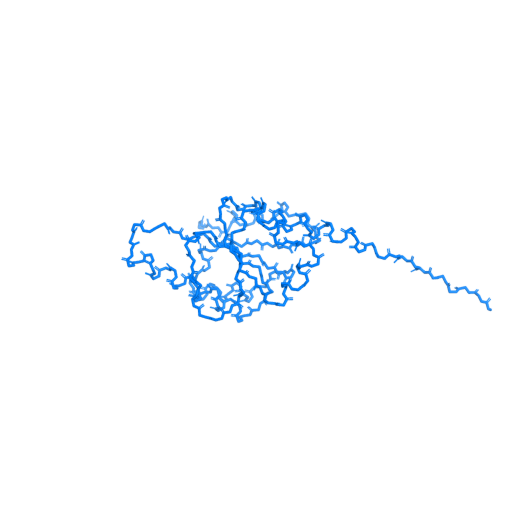757 2.597 1.00 96.50 91 LYS A C 1
ATOM 718 O O . LYS A 1 91 ? -11.483 -6.271 3.670 1.00 96.50 91 LYS A O 1
ATOM 723 N N . TYR A 1 92 ? -9.936 -7.205 2.338 1.00 97.62 92 TYR A N 1
ATOM 724 C CA . TYR A 1 92 ? -8.863 -7.149 3.341 1.00 97.62 92 TYR A CA 1
ATOM 725 C C . TYR A 1 92 ? -8.487 -5.711 3.700 1.00 97.62 92 TYR A C 1
ATOM 727 O O . TYR A 1 92 ? -8.374 -5.388 4.872 1.00 97.62 92 TYR A O 1
ATOM 735 N N . ILE A 1 93 ? -8.356 -4.825 2.707 1.00 96.88 93 ILE A N 1
ATOM 736 C CA . ILE A 1 93 ? -8.074 -3.404 2.954 1.00 96.88 93 ILE A CA 1
ATOM 737 C C . ILE A 1 93 ? -9.200 -2.765 3.774 1.00 96.88 93 ILE A C 1
ATOM 739 O O . ILE A 1 93 ? -8.919 -2.034 4.717 1.00 96.88 93 ILE A O 1
ATOM 743 N N . ALA A 1 94 ? -10.461 -3.059 3.449 1.00 96.56 94 ALA A N 1
ATOM 744 C CA . ALA A 1 94 ? -11.593 -2.564 4.224 1.00 96.56 94 ALA A CA 1
ATOM 745 C C . ALA A 1 94 ? -11.559 -3.058 5.678 1.00 96.56 94 ALA A C 1
ATOM 747 O O . ALA A 1 94 ? -11.737 -2.255 6.586 1.00 96.56 94 ALA A O 1
ATOM 748 N N . GLU A 1 95 ? -11.261 -4.340 5.896 1.00 96.12 95 GLU A N 1
ATOM 749 C CA . GLU A 1 95 ? -11.104 -4.926 7.233 1.00 96.12 95 GLU A CA 1
ATOM 750 C C . GLU A 1 95 ? -9.977 -4.243 8.027 1.00 96.12 95 GLU A C 1
ATOM 752 O O . GLU A 1 95 ? -10.158 -3.912 9.196 1.00 96.12 95 GLU A O 1
ATOM 757 N N . HIS A 1 96 ? -8.833 -3.960 7.389 1.00 96.69 96 HIS A N 1
ATOM 758 C CA . HIS A 1 96 ? -7.720 -3.244 8.029 1.00 96.69 96 HIS A CA 1
ATOM 759 C C . HIS A 1 96 ? -8.136 -1.851 8.492 1.00 96.69 96 HIS A C 1
ATOM 761 O O . HIS A 1 96 ? -7.883 -1.483 9.636 1.00 96.69 96 HIS A O 1
ATOM 767 N N . ILE A 1 97 ? -8.800 -1.097 7.613 1.00 95.75 97 ILE A N 1
ATOM 768 C CA . ILE A 1 97 ? -9.233 0.274 7.901 1.00 95.75 97 ILE A CA 1
ATOM 769 C C . ILE A 1 97 ? -10.278 0.292 9.013 1.00 95.75 97 ILE A C 1
ATOM 771 O O . ILE A 1 97 ? -10.180 1.121 9.913 1.00 95.75 97 ILE A O 1
ATOM 775 N N . GLN A 1 98 ? -11.249 -0.621 8.977 1.00 94.62 98 GLN A N 1
ATOM 776 C CA . GLN A 1 98 ? -12.285 -0.724 10.007 1.00 94.62 98 GLN A CA 1
ATOM 777 C C . GLN A 1 98 ? -11.672 -1.028 11.378 1.00 94.62 98 GLN A C 1
ATOM 779 O O . GLN A 1 98 ? -11.969 -0.331 12.343 1.00 94.62 98 GLN A O 1
ATOM 784 N N . HIS A 1 99 ? -10.731 -1.971 11.453 1.00 94.50 99 HIS A N 1
ATOM 785 C CA . HIS A 1 99 ? -10.024 -2.268 12.699 1.00 94.50 99 HIS A CA 1
ATOM 786 C C . HIS A 1 99 ? -9.242 -1.053 13.233 1.00 94.50 99 HIS A C 1
ATOM 788 O O . HIS A 1 99 ? -9.255 -0.749 14.423 1.00 94.50 99 HIS A O 1
ATOM 794 N N . HIS A 1 100 ? -8.557 -0.317 12.357 1.00 94.44 100 HIS A N 1
ATOM 795 C CA . HIS A 1 100 ? -7.858 0.916 12.738 1.00 94.44 100 HIS A CA 1
ATOM 796 C C . HIS A 1 100 ? -8.813 2.042 13.167 1.00 94.44 100 HIS A C 1
ATOM 798 O O . HIS A 1 100 ? -8.462 2.854 14.023 1.00 94.44 100 HIS A O 1
ATOM 804 N N . GLN A 1 101 ? -10.016 2.112 12.595 1.00 92.06 101 GLN A N 1
ATOM 805 C CA . GLN A 1 101 ? -11.060 3.050 13.019 1.00 92.06 101 GLN A CA 1
ATOM 806 C C . GLN A 1 101 ? -11.608 2.695 14.405 1.00 92.06 101 GLN A C 1
ATOM 808 O O . GLN A 1 101 ? -11.813 3.598 15.219 1.00 92.06 101 GLN A O 1
ATOM 813 N N . GLU A 1 102 ? -11.793 1.406 14.691 1.00 92.12 102 GLU A N 1
ATOM 814 C CA . GLU A 1 102 ? -12.162 0.912 16.021 1.00 92.12 102 GLU A CA 1
ATOM 815 C C . GLU A 1 102 ? -11.095 1.297 17.060 1.00 92.12 102 GLU A C 1
ATOM 817 O O . GLU A 1 102 ? -11.439 1.916 18.069 1.00 92.12 102 GLU A O 1
ATOM 822 N N . GLU A 1 103 ? -9.803 1.092 16.766 1.00 90.94 103 GLU A N 1
ATOM 823 C CA . GLU A 1 103 ? -8.684 1.518 17.632 1.00 90.94 103 GLU A CA 1
ATOM 824 C C . GLU A 1 103 ? -8.734 3.026 17.952 1.00 90.94 103 GLU A C 1
ATOM 826 O O . GLU A 1 103 ? -8.557 3.444 19.100 1.00 90.94 103 GLU A O 1
ATOM 831 N N . ILE A 1 104 ? -9.007 3.865 16.947 1.00 91.12 104 ILE A N 1
ATOM 832 C CA . ILE A 1 104 ? -9.128 5.320 17.138 1.00 91.12 104 ILE A CA 1
ATOM 833 C C . ILE A 1 104 ? -10.374 5.670 17.964 1.00 91.12 104 ILE A C 1
ATOM 835 O O . ILE A 1 104 ? -10.352 6.634 18.731 1.00 91.12 104 ILE A O 1
ATOM 839 N N . SER A 1 105 ? -11.465 4.914 17.826 1.00 89.69 105 SER A N 1
ATOM 840 C CA . SER A 1 105 ? -12.689 5.156 18.595 1.00 89.69 105 SER A CA 1
ATOM 841 C C . SER A 1 105 ? -12.499 4.887 20.093 1.00 89.69 105 SER A C 1
ATOM 843 O O . SER A 1 105 ? -13.031 5.629 20.922 1.00 89.69 105 SER A O 1
ATOM 845 N N . GLU A 1 106 ? -11.682 3.889 20.440 1.00 90.88 106 GLU A N 1
ATOM 846 C CA . GLU A 1 106 ? -11.321 3.565 21.824 1.00 90.88 106 GLU A CA 1
ATOM 847 C C . GLU A 1 106 ? -10.324 4.571 22.417 1.00 90.88 106 GLU A C 1
ATOM 849 O O . GLU A 1 106 ? -10.350 4.847 23.620 1.00 90.88 106 GLU A O 1
ATOM 854 N N . ASN A 1 107 ? -9.472 5.167 21.577 1.00 89.25 107 ASN A N 1
ATOM 855 C CA . ASN A 1 107 ? -8.521 6.200 21.974 1.00 89.25 107 ASN A CA 1
ATOM 856 C C . ASN A 1 107 ? -8.630 7.454 21.085 1.00 89.25 107 ASN A C 1
ATOM 858 O O . ASN A 1 107 ? -7.846 7.618 20.148 1.00 89.25 107 ASN A O 1
ATOM 862 N N . PRO A 1 108 ? -9.518 8.409 21.426 1.00 84.06 108 PRO A N 1
ATOM 863 C CA . PRO A 1 108 ? -9.753 9.609 20.616 1.00 84.06 108 PRO A CA 1
ATOM 864 C C . PRO A 1 108 ? -8.539 10.538 20.466 1.00 84.06 108 PRO A C 1
ATOM 866 O O . PRO A 1 108 ? -8.531 11.404 19.594 1.00 84.06 108 PRO A O 1
ATOM 869 N N . ASN A 1 109 ? -7.523 10.386 21.323 1.00 87.56 109 ASN A N 1
ATOM 870 C CA . ASN A 1 109 ? -6.277 11.152 21.245 1.00 87.56 109 ASN A CA 1
ATOM 871 C C . ASN A 1 109 ? -5.261 10.524 20.275 1.00 87.56 109 ASN A C 1
ATOM 873 O O . ASN A 1 109 ? -4.212 11.122 20.022 1.00 87.56 109 ASN A O 1
ATOM 877 N N . ALA A 1 110 ? -5.531 9.321 19.757 1.00 86.56 110 ALA A N 1
ATOM 878 C CA . ALA A 1 110 ? -4.683 8.681 18.767 1.00 86.56 110 ALA A CA 1
ATOM 879 C C . ALA A 1 110 ? -4.724 9.448 17.439 1.00 86.56 110 ALA A C 1
ATOM 881 O O . ALA A 1 110 ? -5.758 9.950 16.994 1.00 86.56 110 ALA A O 1
ATOM 882 N N . GLN A 1 111 ? -3.570 9.531 16.782 1.00 87.88 111 GLN A N 1
ATOM 883 C CA . GLN A 1 111 ? -3.479 10.128 15.459 1.00 87.88 111 GLN A CA 1
ATOM 884 C C . GLN A 1 111 ? -4.218 9.257 14.434 1.00 87.88 111 GLN A C 1
ATOM 886 O O . GLN A 1 111 ? -4.093 8.032 14.444 1.00 87.88 111 GLN A O 1
ATOM 891 N N . LYS A 1 112 ? -4.944 9.904 13.515 1.00 90.75 112 LYS A N 1
ATOM 892 C CA . LYS A 1 112 ? -5.612 9.224 12.402 1.00 90.75 112 LYS A CA 1
ATOM 893 C C . LYS A 1 112 ? -4.612 8.555 11.464 1.00 90.75 112 LYS A C 1
ATOM 895 O O . LYS A 1 112 ? -3.508 9.059 11.256 1.00 90.75 112 LYS A O 1
ATOM 900 N N . TYR A 1 113 ? -5.040 7.449 10.873 1.00 94.12 113 TYR A N 1
ATOM 901 C CA . TYR A 1 113 ? -4.317 6.804 9.791 1.00 94.12 113 TYR A CA 1
ATOM 902 C C . TYR A 1 113 ? -4.566 7.513 8.457 1.00 94.12 113 TYR A C 1
ATOM 904 O O . TYR A 1 113 ? -5.657 8.015 8.195 1.00 94.12 113 TYR A O 1
ATOM 912 N N . GLU A 1 114 ? -3.543 7.520 7.613 1.00 94.25 114 GLU A N 1
ATOM 913 C CA . GLU A 1 114 ? -3.589 7.957 6.224 1.00 94.25 114 GLU A CA 1
ATOM 914 C C . GLU A 1 114 ? -3.376 6.740 5.324 1.00 94.25 114 GLU A C 1
ATOM 916 O O . GLU A 1 114 ? -2.323 6.094 5.377 1.00 94.25 114 GLU A O 1
ATOM 921 N N . TYR A 1 115 ? -4.360 6.438 4.479 1.00 95.81 115 TYR A N 1
ATOM 922 C CA . TYR A 1 115 ? -4.325 5.280 3.591 1.00 95.81 115 TYR A CA 1
ATOM 923 C C . TYR A 1 115 ? -4.142 5.721 2.143 1.00 95.81 115 TYR A C 1
ATOM 925 O O . TYR A 1 115 ? -4.900 6.540 1.626 1.00 95.81 115 TYR A O 1
ATOM 933 N N . ASN A 1 116 ? -3.159 5.138 1.463 1.00 94.88 116 ASN A N 1
ATOM 934 C CA . ASN A 1 116 ? -2.915 5.366 0.043 1.00 94.88 116 ASN A CA 1
ATOM 935 C C . ASN A 1 116 ? -2.994 4.032 -0.699 1.00 94.88 116 ASN A C 1
ATOM 937 O O . ASN A 1 116 ? -2.274 3.101 -0.343 1.00 94.88 116 ASN A O 1
ATOM 941 N N . LEU A 1 117 ? -3.834 3.924 -1.729 1.00 94.50 117 LEU A N 1
ATOM 942 C CA . LEU A 1 117 ? -3.997 2.695 -2.510 1.00 94.50 117 LEU A CA 1
ATOM 943 C C . LEU A 1 117 ? -3.545 2.884 -3.957 1.00 94.50 117 LEU A C 1
ATOM 945 O O . LEU A 1 117 ? -4.123 3.668 -4.711 1.00 94.50 117 LEU A O 1
ATOM 949 N N . PHE A 1 118 ? -2.559 2.085 -4.359 1.00 92.81 118 PHE A N 1
ATOM 950 C CA . PHE A 1 118 ? -2.010 2.036 -5.707 1.00 92.81 118 PHE A CA 1
ATOM 951 C C . PHE A 1 118 ? -2.366 0.713 -6.380 1.00 92.81 118 PHE A C 1
ATOM 953 O O . PHE A 1 118 ? -1.889 -0.363 -6.005 1.00 92.81 118 PHE A O 1
ATOM 960 N N . PHE A 1 119 ? -3.189 0.795 -7.423 1.00 91.19 119 PHE A N 1
ATOM 961 C CA . PHE A 1 119 ? -3.514 -0.371 -8.237 1.00 91.19 119 PHE A CA 1
ATOM 962 C C . PHE A 1 119 ? -2.436 -0.645 -9.279 1.00 91.19 119 PHE A C 1
ATOM 964 O O . PHE A 1 119 ? -2.036 0.256 -10.019 1.00 91.19 119 PHE A O 1
ATOM 971 N N . VAL A 1 120 ? -2.059 -1.918 -9.410 1.00 89.44 120 VAL A N 1
ATOM 972 C CA . VAL A 1 120 ? -1.174 -2.405 -10.474 1.00 89.44 120 VAL A CA 1
ATOM 973 C C . VAL A 1 120 ? -1.903 -3.440 -11.343 1.00 89.44 120 VAL A C 1
ATOM 975 O O . VAL A 1 120 ? -2.439 -4.411 -10.811 1.00 89.44 120 VAL A O 1
ATOM 978 N N . PRO A 1 121 ? -1.917 -3.307 -12.684 1.00 86.12 121 PRO A N 1
ATOM 979 C CA . PRO A 1 121 ? -1.450 -2.157 -13.467 1.00 86.12 121 PRO A CA 1
ATOM 980 C C . PRO A 1 121 ? -2.510 -1.049 -13.624 1.00 86.12 121 PRO A C 1
ATOM 982 O O . PRO A 1 121 ? -2.192 0.046 -14.069 1.00 86.12 121 PRO A O 1
ATOM 985 N N . ARG A 1 122 ? -3.788 -1.334 -13.336 1.00 85.88 122 ARG A N 1
ATOM 986 C CA . ARG A 1 122 ? -4.913 -0.408 -13.550 1.00 85.88 122 ARG A CA 1
ATOM 987 C C . ARG A 1 122 ? -6.017 -0.628 -12.522 1.00 85.88 122 ARG A C 1
ATOM 989 O O . ARG A 1 122 ? -6.183 -1.746 -12.039 1.00 85.88 122 ARG A O 1
ATOM 996 N N . ARG A 1 123 ? -6.806 0.411 -12.232 1.00 85.19 123 ARG A N 1
ATOM 997 C CA . ARG A 1 123 ? -8.019 0.287 -11.407 1.00 85.19 123 ARG A CA 1
ATOM 998 C C . ARG A 1 123 ? -9.155 -0.409 -12.151 1.00 85.19 123 ARG A C 1
ATOM 1000 O O . ARG A 1 123 ? -9.194 -0.419 -13.381 1.00 85.19 123 ARG A O 1
ATOM 1007 N N . THR A 1 124 ? -10.119 -0.918 -11.393 1.00 89.25 124 THR A N 1
ATOM 1008 C CA . THR A 1 124 ? -11.415 -1.357 -11.920 1.00 89.25 124 THR A CA 1
ATOM 1009 C C . THR A 1 124 ? -12.541 -0.718 -11.112 1.00 89.25 124 THR A C 1
ATOM 1011 O O . THR A 1 124 ? -12.402 -0.527 -9.904 1.00 89.25 124 THR A O 1
ATOM 1014 N N . MET A 1 125 ? -13.664 -0.410 -11.768 1.00 90.31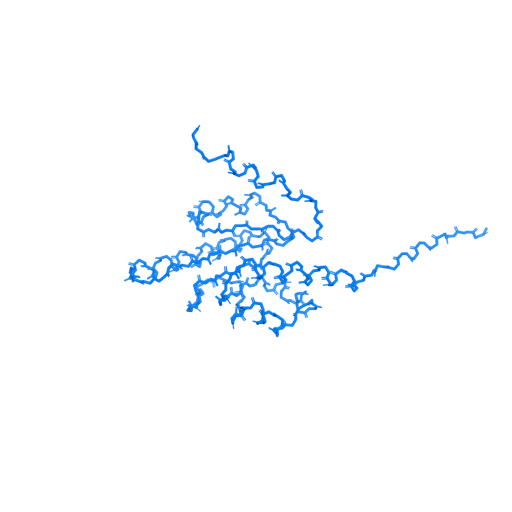 125 MET A N 1
ATOM 1015 C CA . MET A 1 125 ? -14.832 0.178 -11.097 1.00 90.31 125 MET A CA 1
ATOM 1016 C C . MET A 1 125 ? -15.433 -0.762 -10.048 1.00 90.31 125 MET A C 1
ATOM 1018 O O . MET A 1 125 ? -15.942 -0.308 -9.033 1.00 90.31 125 MET A O 1
ATOM 1022 N N . ILE A 1 126 ? -15.332 -2.077 -10.261 1.00 93.31 126 ILE A N 1
ATOM 1023 C CA . ILE A 1 126 ? -15.862 -3.075 -9.326 1.00 93.31 126 ILE A CA 1
ATOM 1024 C C . ILE A 1 126 ? -15.091 -3.024 -7.999 1.00 93.31 126 ILE A C 1
ATOM 1026 O O . ILE A 1 126 ? -15.702 -3.070 -6.939 1.00 93.31 126 ILE A O 1
ATOM 1030 N N . CYS A 1 127 ? -13.762 -2.870 -8.032 1.00 92.81 127 CYS A N 1
ATOM 1031 C CA . CYS A 1 127 ? -12.970 -2.712 -6.810 1.00 92.81 127 CYS A CA 1
ATOM 1032 C C . CYS A 1 127 ? -13.346 -1.445 -6.034 1.00 92.81 127 CYS A C 1
ATOM 1034 O O . CYS A 1 127 ? -13.489 -1.504 -4.817 1.00 92.81 127 CYS A O 1
ATOM 1036 N N . GLN A 1 128 ? -13.548 -0.329 -6.738 1.00 90.38 128 GLN A N 1
ATOM 1037 C CA . GLN A 1 128 ? -14.040 0.907 -6.131 1.00 90.38 128 GLN A CA 1
ATOM 1038 C C . GL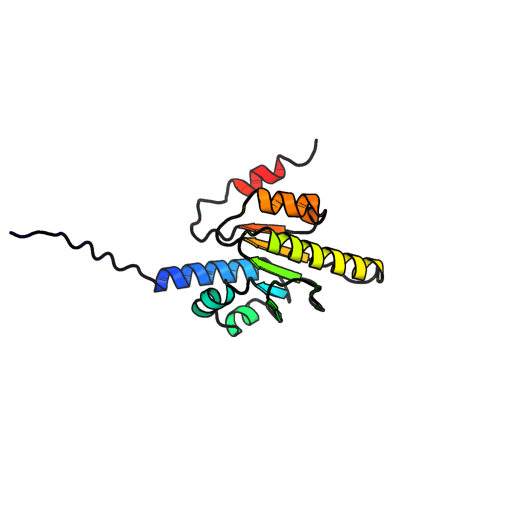N A 1 128 ? -15.408 0.689 -5.481 1.00 90.38 128 GLN A C 1
ATOM 1040 O O . GLN A 1 128 ? -15.594 1.050 -4.323 1.00 90.38 128 GLN A O 1
ATOM 1045 N N . LYS A 1 129 ? -16.328 0.016 -6.180 1.00 92.75 129 LYS A N 1
ATOM 1046 C CA . LYS A 1 129 ? -17.666 -0.235 -5.652 1.00 92.75 129 LYS A CA 1
ATOM 1047 C C . LYS A 1 129 ? -17.648 -1.064 -4.367 1.00 92.75 129 LYS A C 1
ATOM 1049 O O . LYS A 1 129 ? -18.376 -0.743 -3.438 1.00 92.75 129 LYS A O 1
ATOM 1054 N N . VAL A 1 130 ? -16.774 -2.069 -4.281 1.00 95.44 130 VAL A N 1
ATOM 1055 C CA . VAL A 1 130 ? -16.597 -2.862 -3.051 1.00 95.44 130 VAL A CA 1
ATOM 1056 C C . VAL A 1 130 ? -16.123 -1.997 -1.881 1.00 95.44 130 VAL A C 1
ATOM 1058 O O . VAL A 1 130 ? -16.603 -2.170 -0.766 1.00 95.44 130 VAL A O 1
ATOM 1061 N N . LEU A 1 131 ? -15.198 -1.065 -2.118 1.00 94.38 131 LEU A N 1
ATOM 1062 C CA . LEU A 1 131 ? -14.699 -0.161 -1.077 1.00 94.38 131 LEU A CA 1
ATOM 1063 C C . LEU A 1 131 ? -15.757 0.870 -0.654 1.00 94.38 131 LEU A C 1
ATOM 1065 O O . LEU A 1 131 ? -15.842 1.211 0.524 1.00 94.38 131 LEU A O 1
ATOM 1069 N N . GLU A 1 132 ? -16.580 1.341 -1.595 1.00 94.12 132 GLU A N 1
ATOM 1070 C CA . GLU A 1 132 ? -17.729 2.216 -1.317 1.00 94.12 132 GLU A CA 1
ATOM 1071 C C . GLU A 1 132 ? -18.791 1.495 -0.483 1.00 94.12 132 GLU A C 1
ATOM 1073 O O . GLU A 1 132 ? -19.262 2.037 0.512 1.00 94.12 132 GLU A O 1
ATOM 1078 N N . GLU A 1 133 ? -19.145 0.265 -0.859 1.00 95.75 133 GLU A N 1
ATOM 1079 C CA . GLU A 1 133 ? -20.107 -0.570 -0.128 1.00 95.75 133 GLU A CA 1
ATOM 1080 C C . GLU A 1 133 ? -19.615 -0.928 1.278 1.00 95.75 133 GLU A C 1
ATOM 1082 O O . GLU A 1 133 ? -20.420 -1.042 2.198 1.00 95.75 133 GLU A O 1
ATOM 1087 N N . ALA A 1 134 ? -18.299 -1.057 1.460 1.00 94.00 134 ALA A N 1
ATOM 1088 C CA . ALA A 1 134 ? -17.682 -1.255 2.767 1.00 94.00 134 ALA A CA 1
ATOM 1089 C C . ALA A 1 134 ? -17.574 0.037 3.604 1.00 94.00 134 ALA A C 1
ATOM 1091 O O . ALA A 1 134 ? -17.147 -0.026 4.756 1.00 94.00 134 ALA A O 1
ATOM 1092 N N . GLY A 1 135 ? -17.929 1.199 3.044 1.00 94.06 135 GLY A N 1
ATOM 1093 C CA . GLY A 1 135 ? -17.925 2.490 3.738 1.00 94.06 135 GLY A CA 1
ATOM 1094 C C . GLY A 1 135 ? -16.547 3.133 3.929 1.00 94.06 135 GLY A C 1
ATOM 1095 O O . GLY A 1 135 ? -16.477 4.238 4.449 1.00 94.06 135 GLY A O 1
ATOM 1096 N N . VAL A 1 136 ? -15.467 2.494 3.472 1.00 94.06 136 VAL A N 1
ATOM 1097 C CA . VAL A 1 136 ? -14.078 2.963 3.667 1.00 94.06 136 VAL A CA 1
ATOM 1098 C C . VAL A 1 136 ? -13.557 3.808 2.503 1.00 94.06 136 VAL A C 1
ATOM 1100 O O . VAL A 1 136 ? -12.427 4.291 2.526 1.00 94.06 136 VAL A O 1
ATOM 1103 N N . PHE A 1 137 ? -14.352 3.969 1.438 1.00 89.19 137 PHE A N 1
ATOM 1104 C CA . PHE A 1 137 ? -13.882 4.619 0.216 1.00 89.19 137 PHE A CA 1
ATOM 1105 C C . PHE A 1 137 ? -13.403 6.057 0.441 1.00 89.19 137 PHE A C 1
ATOM 1107 O O . PHE A 1 137 ? -12.399 6.448 -0.145 1.00 89.19 137 PHE A O 1
ATOM 1114 N N . GLY A 1 138 ? -14.080 6.819 1.304 1.00 87.75 138 GLY A N 1
ATOM 1115 C CA . GLY A 1 138 ? -13.726 8.211 1.606 1.00 87.75 138 GLY A CA 1
ATOM 1116 C C . GLY A 1 138 ? -12.451 8.384 2.438 1.00 87.75 138 GLY A C 1
ATOM 1117 O O . GLY A 1 138 ? -11.906 9.484 2.468 1.00 87.75 138 GLY A O 1
ATOM 1118 N N . ASP A 1 139 ? -11.964 7.319 3.076 1.00 88.25 139 ASP A N 1
ATOM 1119 C CA . ASP A 1 139 ? -10.771 7.353 3.931 1.00 88.25 139 ASP A CA 1
ATOM 1120 C C . ASP A 1 139 ? -9.472 7.078 3.156 1.00 88.25 139 ASP A C 1
ATOM 1122 O O . ASP A 1 139 ? -8.375 7.239 3.693 1.00 88.25 139 ASP A O 1
ATOM 1126 N N . ILE A 1 140 ? -9.575 6.654 1.892 1.00 88.75 140 ILE A N 1
ATOM 1127 C CA . ILE A 1 140 ? -8.436 6.224 1.078 1.00 88.75 140 ILE A CA 1
ATOM 1128 C C . ILE A 1 140 ? -8.144 7.245 -0.025 1.00 88.75 140 ILE A C 1
ATOM 1130 O O . ILE A 1 140 ? -9.013 7.615 -0.815 1.00 88.75 140 ILE A O 1
ATOM 1134 N N . LEU A 1 141 ? -6.870 7.617 -0.158 1.00 84.62 141 LEU A N 1
ATOM 1135 C CA . LEU A 1 141 ? -6.357 8.306 -1.337 1.00 84.62 141 LEU A CA 1
ATOM 1136 C C . LEU A 1 141 ? -5.961 7.282 -2.407 1.00 84.62 141 LEU A C 1
ATOM 1138 O O . LEU A 1 141 ? -5.029 6.494 -2.233 1.00 84.62 141 LEU A O 1
ATOM 1142 N N . TYR A 1 142 ? -6.674 7.278 -3.533 1.00 75.12 142 TYR A N 1
ATOM 1143 C CA . TYR A 1 142 ? -6.422 6.341 -4.628 1.00 75.12 142 TYR A CA 1
ATOM 1144 C C . TYR A 1 142 ? -5.542 6.951 -5.704 1.00 75.12 142 TYR A C 1
ATOM 1146 O O . TYR A 1 142 ? -5.809 8.041 -6.211 1.00 75.12 142 TYR A O 1
ATOM 1154 N N . PHE A 1 143 ? -4.562 6.175 -6.145 1.00 72.62 143 PHE A N 1
ATOM 1155 C CA . PHE A 1 143 ? -3.654 6.555 -7.213 1.00 72.62 143 PHE A CA 1
ATOM 1156 C C . PHE A 1 143 ? -3.502 5.414 -8.225 1.00 72.62 143 PHE A C 1
ATOM 1158 O O . PHE A 1 143 ? -3.600 4.226 -7.903 1.00 72.62 143 PHE A O 1
ATOM 1165 N N . PHE A 1 144 ? -3.257 5.771 -9.486 1.00 69.38 144 PHE A N 1
ATOM 1166 C CA . PHE A 1 144 ? -3.056 4.802 -10.564 1.00 69.38 144 PHE A CA 1
ATOM 1167 C C . PHE A 1 144 ? -1.576 4.696 -10.888 1.00 69.38 144 PHE A C 1
ATOM 1169 O O . PHE A 1 144 ? -0.985 5.656 -11.382 1.00 69.38 144 PHE A O 1
ATOM 1176 N N . LEU A 1 145 ? -0.988 3.518 -10.662 1.00 62.16 145 LEU A N 1
ATOM 1177 C CA . LEU A 1 145 ? 0.374 3.241 -11.100 1.00 62.16 145 LEU A CA 1
ATOM 1178 C C . LEU A 1 145 ? 0.354 2.838 -12.581 1.00 62.16 145 LEU A C 1
ATOM 1180 O O . LEU A 1 145 ? 0.426 1.660 -12.932 1.00 62.16 145 LEU A O 1
ATOM 1184 N N . CYS A 1 146 ? 0.205 3.823 -13.463 1.00 56.38 146 CYS A N 1
ATOM 1185 C CA . CYS A 1 146 ? 0.260 3.584 -14.899 1.00 56.38 146 CYS A CA 1
ATOM 1186 C C . CYS A 1 146 ? 1.715 3.658 -15.383 1.00 56.38 146 CYS A C 1
ATOM 1188 O O . CYS A 1 146 ? 2.237 4.745 -15.609 1.00 56.38 146 CYS A O 1
ATOM 1190 N N . LEU A 1 147 ? 2.359 2.504 -15.599 1.00 53.31 147 LEU A N 1
ATOM 1191 C CA . LEU A 1 147 ? 3.716 2.432 -16.177 1.00 53.31 147 LEU A CA 1
ATOM 1192 C C . LEU A 1 147 ? 3.795 2.976 -17.619 1.00 53.31 147 LEU A C 1
ATOM 1194 O O . LEU A 1 147 ? 4.884 3.210 -18.135 1.00 53.31 147 LEU A O 1
ATOM 1198 N N . ILE A 1 148 ? 2.649 3.191 -18.272 1.00 52.41 148 ILE A N 1
ATOM 1199 C CA . ILE A 1 148 ? 2.545 3.842 -19.578 1.00 52.41 148 ILE A CA 1
ATOM 1200 C C . ILE A 1 148 ? 1.751 5.128 -19.376 1.00 52.41 148 ILE A C 1
ATOM 1202 O O . ILE A 1 148 ? 0.523 5.125 -19.411 1.00 52.41 148 ILE A O 1
ATOM 1206 N N . ARG A 1 149 ? 2.443 6.232 -19.085 1.00 47.03 149 ARG A N 1
ATOM 1207 C CA . ARG A 1 149 ? 1.815 7.554 -18.963 1.00 47.03 149 ARG A CA 1
ATOM 1208 C C . ARG A 1 149 ? 1.138 7.940 -20.282 1.00 47.03 149 ARG A C 1
ATOM 1210 O O . ARG A 1 149 ? 1.770 8.521 -21.157 1.00 47.03 149 ARG A O 1
ATOM 1217 N N . GLU A 1 150 ? -0.167 7.721 -20.386 1.00 42.19 150 GLU A N 1
ATOM 1218 C CA . GLU A 1 150 ? -1.028 8.665 -21.090 1.00 42.19 150 GLU A CA 1
ATOM 1219 C C . GLU A 1 150 ? -1.263 9.841 -20.141 1.00 42.19 150 GLU A C 1
ATOM 1221 O O . GLU A 1 150 ? -1.872 9.705 -19.083 1.00 42.19 150 GLU A O 1
ATOM 1226 N N . ASN A 1 151 ? -0.634 10.962 -20.490 1.00 39.97 151 ASN A N 1
ATOM 1227 C CA . ASN A 1 151 ? -0.876 12.335 -20.050 1.00 39.97 151 ASN A CA 1
ATOM 1228 C C . ASN A 1 151 ? -2.031 12.513 -19.027 1.00 39.97 151 ASN A C 1
ATOM 1230 O O . ASN A 1 151 ? -3.175 12.780 -19.386 1.00 39.97 151 ASN A O 1
ATOM 1234 N N . GLN A 1 152 ? -1.724 12.382 -17.731 1.00 44.31 152 GLN A N 1
ATOM 1235 C CA . GLN A 1 152 ? -2.697 12.450 -16.625 1.00 44.31 152 GLN A CA 1
ATOM 1236 C C . GLN A 1 152 ? -3.163 13.877 -16.268 1.00 44.31 152 GLN A C 1
ATOM 1238 O O . GLN A 1 152 ? -3.785 14.072 -15.227 1.00 44.31 152 GLN A O 1
ATOM 1243 N N . SER A 1 153 ? -2.924 14.886 -17.114 1.00 43.03 153 SER A N 1
ATOM 1244 C CA . SER A 1 153 ? -3.395 16.254 -16.832 1.00 43.03 153 SER A CA 1
ATOM 1245 C C . SER A 1 153 ? -4.922 16.401 -16.829 1.00 43.03 153 SER A C 1
ATOM 1247 O O . SER A 1 153 ? -5.413 17.388 -16.303 1.00 43.03 153 SER A O 1
ATOM 1249 N N . ASN A 1 154 ? -5.688 15.429 -17.339 1.00 39.81 154 ASN A N 1
ATOM 1250 C CA . ASN A 1 154 ? -7.150 15.548 -17.425 1.00 39.81 154 ASN A CA 1
ATOM 1251 C C . ASN A 1 154 ? -7.934 14.863 -16.291 1.00 39.81 154 ASN A C 1
ATOM 1253 O O . ASN A 1 154 ? -9.129 15.109 -16.176 1.00 39.81 154 ASN A O 1
ATOM 1257 N N . TYR A 1 155 ? -7.317 14.038 -15.436 1.00 47.59 155 TYR A N 1
ATOM 1258 C CA . TYR A 1 155 ? -8.077 13.302 -14.407 1.00 47.59 155 TYR A CA 1
ATOM 1259 C C . TYR A 1 155 ? -8.297 14.083 -13.107 1.00 47.59 155 TYR A C 1
ATOM 1261 O O . TYR A 1 155 ? -9.308 13.872 -12.443 1.00 47.59 155 TYR A O 1
ATOM 1269 N N . LEU A 1 156 ? -7.394 15.004 -12.754 1.00 42.41 156 LEU A N 1
ATOM 1270 C CA . LEU A 1 156 ? -7.566 15.855 -11.569 1.00 42.41 156 LEU A CA 1
ATOM 1271 C C . LEU A 1 156 ? -8.647 16.928 -11.775 1.00 42.41 156 LEU A C 1
ATOM 1273 O O . LEU A 1 156 ? -9.279 17.327 -10.804 1.00 42.41 156 LEU A O 1
ATOM 1277 N N . GLN A 1 157 ? -8.918 17.325 -13.024 1.00 42.12 157 GLN A N 1
ATOM 1278 C CA . GLN A 1 157 ? -10.012 18.243 -13.356 1.00 42.12 157 GLN A CA 1
ATOM 1279 C C . GLN A 1 157 ? -11.391 17.575 -13.198 1.00 42.12 157 GLN A C 1
ATOM 1281 O O . GLN A 1 157 ? -12.339 18.192 -12.735 1.00 42.12 157 GLN A O 1
ATOM 1286 N N . THR A 1 158 ? -11.516 16.285 -13.531 1.00 42.16 158 THR A N 1
ATOM 1287 C CA . THR A 1 158 ? -12.816 15.591 -13.479 1.00 42.16 158 THR A CA 1
ATOM 1288 C C . THR A 1 158 ? -13.282 15.292 -12.050 1.00 42.16 158 THR A C 1
ATOM 1290 O O . THR A 1 158 ? -14.478 15.152 -11.817 1.00 42.16 158 THR A O 1
ATOM 1293 N N . ILE A 1 159 ? -12.365 15.209 -11.079 1.00 45.06 159 ILE A N 1
ATOM 1294 C CA . ILE A 1 159 ? -12.716 14.944 -9.673 1.00 45.06 159 ILE A CA 1
ATOM 1295 C C . ILE A 1 159 ? -13.165 16.233 -8.964 1.00 45.06 159 ILE A C 1
ATOM 1297 O O . ILE A 1 159 ? -14.041 16.172 -8.106 1.00 45.06 159 ILE A O 1
ATOM 1301 N N . SER A 1 160 ? -12.652 17.406 -9.359 1.00 45.00 160 SER A N 1
ATOM 1302 C CA . SER A 1 160 ? -13.134 18.693 -8.832 1.00 45.00 160 SER A CA 1
ATOM 1303 C C . SER A 1 160 ? -14.534 19.079 -9.323 1.00 45.00 160 SER A C 1
ATOM 1305 O O . SER A 1 160 ? -15.203 19.858 -8.654 1.00 45.00 160 SER A O 1
ATOM 1307 N N . ASP A 1 161 ? -14.998 18.508 -10.439 1.00 41.66 161 ASP A N 1
ATOM 1308 C CA . ASP A 1 161 ? -16.287 18.856 -11.056 1.00 41.66 161 ASP A CA 1
ATOM 1309 C C . ASP A 1 161 ? -17.453 17.936 -10.628 1.00 41.66 161 ASP A C 1
ATOM 1311 O O . ASP A 1 161 ? -18.589 18.147 -11.049 1.00 41.66 161 ASP A O 1
ATOM 1315 N N . GLN A 1 162 ? -17.211 16.909 -9.800 1.00 48.53 162 GLN A N 1
ATOM 1316 C CA . GLN A 1 162 ? -18.238 15.925 -9.400 1.00 48.53 162 GLN A CA 1
ATOM 1317 C C . GLN A 1 162 ? -18.560 15.888 -7.896 1.00 48.53 162 GLN A C 1
ATOM 1319 O O . GLN A 1 162 ? -19.253 14.974 -7.450 1.00 48.53 162 GLN A O 1
ATOM 1324 N N . GLN A 1 163 ? -18.138 16.882 -7.106 1.00 44.38 163 GLN A N 1
ATOM 1325 C CA . GLN A 1 163 ? -18.479 16.940 -5.680 1.00 44.38 163 GLN A CA 1
ATOM 1326 C C . GLN A 1 163 ? -19.171 18.267 -5.297 1.00 44.38 163 GLN A C 1
ATOM 1328 O O . GLN A 1 163 ? -18.521 19.225 -4.894 1.00 44.38 163 GLN A O 1
ATOM 1333 N N . TYR A 1 164 ? -20.513 18.215 -5.354 1.00 28.70 164 TYR A N 1
ATOM 1334 C CA . TYR A 1 164 ? -21.556 19.082 -4.760 1.00 28.70 164 TYR A CA 1
ATOM 1335 C C . TYR A 1 164 ? -21.942 20.423 -5.424 1.00 28.70 164 TYR A C 1
ATOM 1337 O O . TYR A 1 164 ? -21.077 21.277 -5.609 1.00 28.70 164 TYR A O 1
ATOM 1345 N N . PRO A 1 165 ? -23.256 20.740 -5.510 1.00 36.47 165 PRO A N 1
ATOM 1346 C CA . PRO A 1 165 ? -24.446 19.910 -5.756 1.00 36.47 165 PRO A CA 1
ATOM 1347 C C . PRO A 1 165 ? -25.007 20.047 -7.185 1.00 36.47 165 PRO A C 1
ATOM 1349 O O . PRO A 1 165 ? -24.774 21.089 -7.839 1.00 36.47 165 PRO A O 1
#

Sequence (165 aa):
MNHLGSTNSTLNVTTLRELARKELTSVLDSVRGKKCLVLDPNISSPLSLIAEFSLLRDHGVEKVHYLQQGPIETELRSLIYICRPQLQYMKYIAEHIQHHQEEISENPNAQKYEYNLFFVPRRTMICQKVLEEAGVFGDILYFFLCLIRENQSNYLQTISDQQYP

Foldseek 3Di:
DDDDPPPPPPPPVVVLLVLLLVLVLVVLLVDDAAEEEEEAPVVVVVVCVNDDVVSSVVSRYPYYHYQDADEDDDPGQEYEYEYAQDQRSLVSVLRHQVVQVVVCVVPVPDDHHQAEYEHPQAYDVVSLVSNVVSVCNVRYHYDHSHSDDPDPPPVVVVVVVPPDD

Secondary structure (DSSP, 8-state):
------------HHHHHHHHHHHHHHHHHHS-SSEEEEE-HHHHHHHHTT--HHHHHHTTEEEEEE--SS----S-SEEEEEE-S-HHHHHHHHHHHHHHHHHHHH-TTSPPPEEEEEESS---HHHHHHHHHTT-GGGEEEEE--SS---GGGHHHHHHTSS--